Protein AF-F9PA24-F1 (afdb_monomer_lite)

Secondary structure (DSSP, 8-state):
-HHHHHHHHHHHHHHHHHHHTTT-------SS-HHHHHHHHHHHHHH--

Structure (mmCIF, N/CA/C/O backbone):
data_AF-F9PA24-F1
#
_entry.id   AF-F9PA24-F1
#
loop_
_atom_site.group_PDB
_atom_site.id
_atom_site.type_symbol
_atom_site.label_atom_id
_atom_site.label_alt_id
_atom_site.label_comp_id
_atom_site.label_asym_id
_atom_site.label_entity_id
_atom_site.label_seq_id
_atom_site.pdbx_PDB_ins_code
_atom_site.Cartn_x
_atom_site.Cartn_y
_atom_site.Cartn_z
_atom_site.occupancy
_atom_site.B_iso_or_equiv
_atom_site.auth_seq_id
_atom_site.auth_comp_id
_atom_site.auth_asym_id
_atom_site.auth_atom_id
_atom_site.pdbx_PDB_model_num
ATOM 1 N N . MET A 1 1 ? 15.191 7.800 -14.422 1.00 61.28 1 MET A N 1
ATOM 2 C CA . MET A 1 1 ? 13.965 7.408 -13.687 1.00 61.28 1 MET A CA 1
ATOM 3 C C . MET A 1 1 ? 13.588 5.944 -13.905 1.00 61.28 1 MET A C 1
ATOM 5 O O . MET A 1 1 ? 13.437 5.249 -12.912 1.00 61.28 1 MET A O 1
ATOM 9 N N . LYS A 1 2 ? 13.532 5.453 -15.156 1.00 78.00 2 LYS A N 1
ATOM 10 C CA . LYS A 1 2 ? 13.150 4.068 -15.508 1.00 78.00 2 LYS A CA 1
ATOM 11 C C . LYS A 1 2 ? 13.858 2.982 -14.674 1.00 78.00 2 LYS A C 1
ATOM 13 O O . LYS A 1 2 ? 13.205 2.241 -13.959 1.00 78.00 2 LYS A O 1
ATOM 18 N N . ARG A 1 3 ? 15.195 3.035 -14.589 1.00 89.62 3 ARG A N 1
ATOM 19 C CA . ARG A 1 3 ? 15.993 2.062 -13.816 1.00 89.62 3 ARG A CA 1
ATOM 20 C C . ARG A 1 3 ? 15.676 2.006 -12.313 1.00 89.62 3 ARG A C 1
ATOM 22 O O . ARG A 1 3 ? 15.820 0.947 -11.727 1.00 89.62 3 ARG A O 1
ATOM 29 N N . ARG A 1 4 ? 15.254 3.110 -11.674 1.00 93.19 4 ARG A N 1
ATOM 30 C CA . ARG A 1 4 ? 14.879 3.092 -10.243 1.00 93.19 4 ARG A CA 1
ATOM 31 C C . ARG A 1 4 ? 13.547 2.375 -10.031 1.00 93.19 4 ARG A C 1
ATOM 33 O O . ARG A 1 4 ? 13.44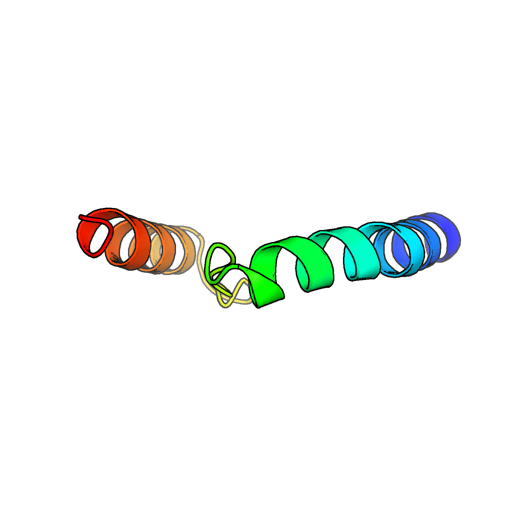0 1.575 -9.113 1.00 93.19 4 ARG A O 1
ATOM 40 N N . LEU A 1 5 ? 12.560 2.658 -10.881 1.00 92.06 5 LEU A N 1
ATOM 41 C CA . LEU A 1 5 ? 11.250 2.007 -10.830 1.00 92.06 5 LEU A CA 1
ATOM 42 C C . LEU A 1 5 ? 11.370 0.512 -11.140 1.00 92.06 5 LEU A C 1
ATOM 44 O O . LEU A 1 5 ? 10.889 -0.296 -10.356 1.00 92.06 5 LEU A O 1
ATOM 48 N N . ASP A 1 6 ? 12.094 0.151 -12.202 1.00 93.44 6 ASP A N 1
ATOM 49 C CA . ASP A 1 6 ? 12.293 -1.248 -12.597 1.00 93.44 6 ASP A CA 1
ATOM 50 C C . ASP A 1 6 ? 12.963 -2.066 -11.479 1.00 93.44 6 ASP A C 1
ATOM 52 O O . ASP A 1 6 ? 12.529 -3.173 -11.166 1.00 93.44 6 ASP A O 1
ATOM 56 N N . VAL A 1 7 ? 13.999 -1.504 -10.839 1.00 94.25 7 VAL A N 1
ATOM 57 C CA . VAL A 1 7 ? 14.703 -2.158 -9.723 1.00 94.25 7 VAL A CA 1
ATOM 58 C C . VAL A 1 7 ? 13.794 -2.304 -8.503 1.00 94.25 7 VAL A C 1
ATOM 60 O O . VAL A 1 7 ? 13.757 -3.381 -7.914 1.00 94.25 7 VAL A O 1
ATOM 63 N N . ASN A 1 8 ? 13.030 -1.266 -8.147 1.00 92.56 8 ASN A N 1
ATOM 64 C CA . ASN A 1 8 ? 12.096 -1.333 -7.021 1.00 92.56 8 ASN A CA 1
ATOM 65 C C . ASN A 1 8 ? 10.991 -2.372 -7.247 1.00 92.56 8 ASN A C 1
ATOM 67 O O . ASN A 1 8 ? 10.642 -3.084 -6.313 1.00 92.56 8 ASN A O 1
ATOM 71 N N . ILE A 1 9 ? 10.468 -2.495 -8.472 1.00 92.19 9 ILE A N 1
ATOM 72 C CA . ILE A 1 9 ? 9.471 -3.520 -8.810 1.00 92.19 9 ILE A CA 1
ATOM 73 C C . ILE A 1 9 ? 10.098 -4.914 -8.694 1.00 92.19 9 ILE A C 1
ATOM 75 O O . ILE A 1 9 ? 9.566 -5.768 -7.990 1.00 92.19 9 ILE A O 1
ATOM 79 N N . ALA A 1 10 ? 11.257 -5.136 -9.321 1.00 94.06 10 ALA A N 1
ATOM 80 C CA . ALA A 1 10 ? 11.913 -6.444 -9.332 1.00 94.06 10 ALA A CA 1
ATOM 81 C C . ALA A 1 10 ? 12.323 -6.929 -7.930 1.00 94.06 10 ALA A C 1
ATOM 83 O O . ALA A 1 10 ? 12.221 -8.117 -7.638 1.00 94.06 10 ALA A O 1
ATOM 84 N N . GLN A 1 11 ? 12.793 -6.025 -7.066 1.00 93.94 11 GLN A N 1
ATOM 85 C CA . GLN A 1 11 ? 13.234 -6.367 -5.710 1.00 93.94 11 GLN A CA 1
ATOM 86 C C . GLN A 1 11 ? 12.101 -6.332 -4.679 1.00 93.94 11 GLN A C 1
ATOM 88 O O . GLN A 1 11 ? 12.150 -7.073 -3.701 1.00 93.94 11 GLN A O 1
ATOM 93 N N . GLY A 1 12 ? 11.083 -5.494 -4.886 1.00 94.56 12 GLY A N 1
ATOM 94 C CA . GLY A 1 12 ? 9.940 -5.370 -3.984 1.00 94.56 12 GLY A CA 1
ATOM 95 C C . GLY A 1 12 ? 8.926 -6.499 -4.140 1.00 94.56 12 GLY A C 1
ATOM 96 O O . GLY A 1 12 ? 8.386 -6.964 -3.138 1.00 94.56 12 GLY A O 1
ATOM 97 N N . GLN A 1 13 ? 8.701 -6.985 -5.368 1.00 94.31 13 GLN A N 1
ATOM 98 C CA . GLN A 1 13 ? 7.695 -8.018 -5.632 1.00 94.31 13 GLN A CA 1
ATOM 99 C C . GLN A 1 13 ? 7.903 -9.300 -4.801 1.00 94.31 13 GLN A C 1
ATOM 101 O O . GLN A 1 13 ? 6.943 -9.727 -4.164 1.00 94.31 13 GLN A O 1
ATOM 106 N N . PRO A 1 14 ? 9.124 -9.867 -4.674 1.00 97.25 14 PRO A N 1
ATOM 107 C CA . PRO A 1 14 ? 9.346 -11.047 -3.835 1.00 97.25 14 PRO A CA 1
ATOM 108 C C . PRO A 1 14 ? 9.025 -10.826 -2.349 1.00 97.25 14 PRO A C 1
ATOM 110 O O . PRO A 1 14 ? 8.566 -11.744 -1.672 1.00 97.25 14 PRO A O 1
ATOM 113 N N . ILE A 1 15 ? 9.251 -9.612 -1.833 1.00 96.88 15 ILE A N 1
ATOM 114 C CA . ILE A 1 15 ? 8.950 -9.249 -0.439 1.00 96.88 15 ILE A CA 1
ATOM 115 C C . ILE A 1 15 ? 7.433 -9.191 -0.240 1.00 96.88 15 ILE A C 1
ATOM 117 O O . ILE A 1 15 ? 6.909 -9.747 0.725 1.00 96.88 15 ILE A O 1
ATOM 121 N N . ILE A 1 16 ? 6.726 -8.556 -1.179 1.00 96.38 16 ILE A N 1
ATOM 122 C CA . ILE A 1 16 ? 5.262 -8.485 -1.181 1.00 96.38 16 ILE A CA 1
ATOM 123 C C . ILE A 1 16 ? 4.671 -9.895 -1.245 1.00 96.38 16 ILE A C 1
ATOM 125 O O . ILE A 1 16 ? 3.816 -10.230 -0.429 1.00 96.38 16 ILE A O 1
ATOM 129 N N . ASP A 1 17 ? 5.149 -10.742 -2.158 1.00 97.06 17 ASP A N 1
ATOM 130 C CA . ASP A 1 17 ? 4.646 -12.107 -2.327 1.00 97.06 17 ASP A CA 1
ATOM 131 C C . ASP A 1 17 ? 4.852 -12.951 -1.060 1.00 97.06 17 ASP A C 1
ATOM 133 O O . ASP A 1 17 ? 3.947 -13.679 -0.645 1.00 97.06 17 ASP A O 1
ATOM 137 N N . HIS A 1 18 ? 6.001 -12.802 -0.391 1.00 97.69 18 HIS A N 1
ATOM 138 C CA . HIS A 1 18 ? 6.304 -13.497 0.861 1.00 97.69 18 HIS A CA 1
ATOM 139 C C . HIS A 1 18 ? 5.313 -13.169 1.990 1.00 97.69 18 HIS A C 1
ATOM 141 O O . HIS A 1 18 ? 4.848 -14.077 2.683 1.00 97.69 18 HIS A O 1
ATOM 147 N N . TYR A 1 19 ? 4.972 -11.892 2.185 1.00 97.19 19 TYR A N 1
ATOM 148 C CA . TYR A 1 19 ? 4.023 -11.483 3.227 1.00 97.19 19 TYR A CA 1
ATOM 149 C C . TYR A 1 19 ? 2.563 -11.668 2.804 1.00 97.19 19 TYR A C 1
ATOM 151 O O . TYR A 1 19 ? 1.704 -11.939 3.645 1.00 97.19 19 TYR A O 1
ATOM 159 N N . ARG A 1 20 ? 2.269 -11.602 1.501 1.00 96.19 20 ARG A N 1
ATOM 160 C CA . ARG A 1 20 ? 0.943 -11.922 0.963 1.00 96.19 20 ARG A CA 1
ATOM 161 C C . ARG A 1 20 ? 0.604 -13.393 1.188 1.00 96.19 20 ARG A C 1
ATOM 163 O O . ARG A 1 20 ? -0.516 -13.691 1.588 1.00 96.19 20 ARG A O 1
ATOM 170 N N . ALA A 1 21 ? 1.574 -14.297 1.038 1.00 96.62 21 ALA A N 1
ATOM 171 C CA . ALA A 1 21 ? 1.405 -15.716 1.363 1.00 96.62 21 ALA A CA 1
ATOM 172 C C . ALA A 1 21 ? 1.080 -15.972 2.850 1.00 96.62 21 ALA A C 1
ATOM 174 O O . ALA A 1 21 ? 0.498 -17.001 3.181 1.00 96.62 21 ALA A O 1
ATOM 175 N N . GLN A 1 22 ? 1.421 -15.035 3.740 1.00 96.50 22 GLN A N 1
ATOM 176 C CA . GLN A 1 22 ? 1.103 -15.088 5.173 1.00 96.50 22 GLN A CA 1
ATOM 177 C C . GLN A 1 22 ? -0.214 -14.376 5.522 1.00 96.50 22 GLN A C 1
ATOM 179 O O . GLN A 1 22 ? -0.591 -14.333 6.689 1.00 96.50 22 GLN A O 1
ATOM 184 N N . GLY A 1 23 ? -0.909 -13.798 4.535 1.00 93.81 23 GLY A N 1
ATOM 185 C CA . GLY A 1 23 ? -2.127 -13.016 4.752 1.00 93.81 23 GLY A CA 1
ATOM 186 C C . GLY A 1 23 ? -1.893 -11.649 5.404 1.00 93.81 23 GLY A C 1
ATOM 187 O O . GLY A 1 23 ? -2.837 -11.071 5.928 1.00 93.81 23 GLY A O 1
ATOM 188 N N . LEU A 1 24 ? -0.656 -11.137 5.385 1.00 94.38 24 LEU A N 1
ATOM 189 C CA . LEU A 1 24 ? -0.270 -9.884 6.053 1.00 94.38 24 LEU A CA 1
ATOM 190 C C . LEU A 1 24 ? -0.290 -8.657 5.127 1.00 94.38 24 LEU A C 1
ATOM 192 O O . LEU A 1 24 ? -0.158 -7.527 5.590 1.00 94.38 24 LEU A O 1
ATOM 196 N N . VAL A 1 25 ? -0.406 -8.864 3.813 1.00 95.88 25 VAL A N 1
ATOM 197 C CA . VAL A 1 25 ? -0.437 -7.776 2.825 1.00 95.88 25 VAL A CA 1
ATOM 198 C C . VAL A 1 25 ? -1.876 -7.415 2.494 1.00 95.88 25 VAL A C 1
ATOM 200 O O . VAL A 1 25 ? -2.654 -8.272 2.078 1.00 95.88 25 VAL A O 1
ATOM 203 N N . HIS A 1 26 ? -2.183 -6.124 2.595 1.00 96.19 26 HIS A N 1
ATOM 204 C CA . HIS A 1 26 ? -3.437 -5.532 2.146 1.00 96.19 26 HIS A CA 1
ATOM 205 C C . HIS A 1 26 ? -3.150 -4.526 1.028 1.00 96.19 26 HIS A C 1
ATOM 207 O O . HIS A 1 26 ? -2.403 -3.568 1.229 1.00 96.19 26 HIS A O 1
ATOM 213 N N . ASP A 1 27 ? -3.723 -4.755 -0.153 1.00 96.31 27 ASP A N 1
ATOM 214 C CA . ASP A 1 27 ? -3.551 -3.873 -1.308 1.00 96.31 27 ASP A CA 1
ATOM 215 C C . ASP A 1 27 ? -4.458 -2.635 -1.178 1.00 96.31 27 ASP A C 1
ATOM 217 O O . ASP A 1 27 ? -5.667 -2.759 -0.981 1.00 96.31 27 ASP A O 1
ATOM 221 N N . ILE A 1 28 ? -3.875 -1.438 -1.305 1.00 97.06 28 ILE A N 1
ATOM 222 C CA . ILE A 1 28 ? -4.580 -0.148 -1.242 1.00 97.06 28 ILE A CA 1
ATOM 223 C C . ILE A 1 28 ? -4.542 0.514 -2.619 1.00 97.06 28 ILE A C 1
ATOM 225 O O . ILE A 1 28 ? -3.483 0.613 -3.244 1.00 97.06 28 ILE A O 1
ATOM 229 N N . GLN A 1 29 ? -5.688 1.004 -3.095 1.00 96.88 29 GLN A N 1
ATOM 230 C CA . GLN A 1 29 ? -5.759 1.750 -4.349 1.00 96.88 29 GLN A CA 1
ATOM 231 C C . GLN A 1 29 ? -5.153 3.149 -4.159 1.00 96.88 29 GLN A C 1
ATOM 233 O O . GLN A 1 29 ? -5.758 4.020 -3.542 1.00 96.88 29 GLN A O 1
ATOM 238 N N . GLY A 1 30 ? -3.955 3.370 -4.703 1.00 95.44 30 GLY A N 1
ATOM 239 C CA . GLY A 1 30 ? -3.215 4.625 -4.532 1.00 95.44 30 GLY A CA 1
ATOM 240 C C . GLY A 1 30 ? -3.573 5.740 -5.520 1.00 95.44 30 GLY A C 1
ATOM 241 O O . GLY A 1 30 ? -3.198 6.885 -5.294 1.00 95.44 30 GLY A O 1
ATOM 242 N N . ASN A 1 31 ? -4.275 5.438 -6.619 1.00 97.50 31 ASN A N 1
ATOM 243 C CA . ASN A 1 31 ? -4.655 6.439 -7.624 1.00 97.50 31 ASN A CA 1
ATOM 244 C C . ASN A 1 31 ? -5.970 7.150 -7.249 1.00 97.50 31 ASN A C 1
ATOM 246 O O . ASN A 1 31 ? -6.978 6.999 -7.940 1.00 97.50 31 ASN A O 1
ATOM 250 N N . GLN A 1 32 ? -5.968 7.849 -6.113 1.00 96.88 32 GLN A N 1
ATOM 251 C CA . GLN A 1 32 ? -7.115 8.562 -5.538 1.00 96.88 32 GLN A CA 1
ATOM 252 C C . GLN A 1 32 ? -6.642 9.828 -4.804 1.00 96.88 32 GLN A C 1
ATOM 254 O O . GLN A 1 32 ? -5.441 10.033 -4.620 1.00 96.88 32 GLN A O 1
ATOM 259 N N . GLU A 1 33 ? -7.586 10.651 -4.341 1.00 98.19 33 GLU A N 1
ATOM 260 C CA . GLU A 1 33 ? -7.296 11.760 -3.424 1.00 98.19 33 GLU A CA 1
ATOM 261 C C . GLU A 1 33 ? -6.686 11.257 -2.108 1.00 98.19 33 GLU A C 1
ATOM 263 O O . GLU A 1 33 ? -7.021 10.171 -1.630 1.00 98.19 33 GLU A O 1
ATOM 268 N N . ILE A 1 34 ? -5.818 12.067 -1.496 1.00 97.81 34 ILE A N 1
ATOM 269 C CA . ILE A 1 34 ? -5.055 11.689 -0.292 1.00 97.81 34 ILE A CA 1
ATOM 270 C C . ILE A 1 34 ? -5.980 11.223 0.841 1.00 97.81 34 ILE A C 1
ATOM 272 O O . ILE A 1 34 ? -5.731 10.178 1.443 1.00 97.81 34 ILE A O 1
ATOM 276 N N . ASP A 1 35 ? -7.073 11.949 1.085 1.00 98.38 35 ASP A N 1
ATOM 277 C CA . ASP A 1 35 ? -8.035 11.612 2.139 1.00 98.38 35 ASP A CA 1
ATOM 278 C C . ASP A 1 35 ? -8.757 10.284 1.860 1.00 98.38 35 ASP A C 1
ATOM 280 O O . ASP A 1 35 ? -9.042 9.521 2.783 1.00 98.38 35 ASP A O 1
ATOM 284 N N . ALA A 1 36 ? -9.002 9.962 0.584 1.00 97.88 36 ALA A N 1
ATOM 285 C CA . ALA A 1 36 ? -9.599 8.689 0.188 1.00 97.88 36 ALA A CA 1
ATOM 286 C C . ALA A 1 36 ? -8.623 7.521 0.401 1.00 97.88 36 ALA A C 1
ATOM 288 O O . ALA A 1 36 ? -9.008 6.494 0.961 1.00 97.88 36 ALA A O 1
ATOM 289 N N . VAL A 1 37 ? -7.345 7.699 0.037 1.00 98.12 37 VAL A N 1
ATOM 290 C CA . VAL A 1 37 ? -6.288 6.705 0.299 1.00 98.12 37 VAL A CA 1
ATOM 291 C C . VAL A 1 37 ? -6.148 6.451 1.800 1.00 98.12 37 VAL A C 1
ATOM 293 O O . VAL A 1 37 ? -6.061 5.300 2.227 1.00 98.12 37 VAL A O 1
ATOM 296 N N . PHE A 1 38 ? -6.153 7.510 2.614 1.00 98.12 38 PHE A N 1
ATOM 297 C CA . PHE A 1 38 ? -6.060 7.383 4.066 1.00 98.12 38 PHE A CA 1
ATOM 298 C C . PHE A 1 38 ? -7.261 6.637 4.660 1.00 98.12 38 PHE A C 1
ATOM 300 O O . PHE A 1 38 ? -7.070 5.731 5.470 1.00 98.12 38 PHE A O 1
ATOM 307 N N . ALA A 1 39 ? -8.482 6.948 4.216 1.00 97.88 39 ALA A N 1
ATOM 308 C CA . ALA A 1 39 ? -9.685 6.252 4.668 1.00 97.88 39 ALA A CA 1
ATOM 309 C C . ALA A 1 39 ? -9.653 4.747 4.338 1.00 97.88 39 ALA A C 1
ATOM 311 O O . ALA A 1 39 ? -10.129 3.927 5.124 1.00 97.88 39 ALA A O 1
ATOM 312 N N . ASP A 1 40 ? -9.084 4.355 3.196 1.00 97.69 40 ASP A N 1
ATOM 313 C CA . ASP A 1 40 ? -8.918 2.940 2.848 1.00 97.69 40 ASP A CA 1
ATOM 314 C C . ASP A 1 40 ? -7.877 2.240 3.738 1.00 97.69 40 ASP A C 1
ATOM 316 O O . ASP A 1 40 ? -8.105 1.105 4.166 1.00 97.69 40 ASP A O 1
ATOM 320 N N . ILE A 1 41 ? -6.784 2.926 4.094 1.00 97.25 41 ILE A N 1
ATOM 321 C CA . ILE A 1 41 ? -5.803 2.428 5.074 1.00 97.25 41 ILE A CA 1
ATOM 322 C C . ILE A 1 41 ? -6.462 2.251 6.450 1.00 97.25 41 ILE A C 1
ATOM 324 O O . ILE A 1 41 ? -6.307 1.201 7.074 1.00 97.25 41 ILE A O 1
ATOM 328 N N . GLU A 1 42 ? -7.226 3.242 6.915 1.00 97.44 42 GLU A N 1
ATOM 329 C CA . GLU A 1 42 ? -7.915 3.201 8.210 1.00 97.44 42 GLU A CA 1
ATOM 330 C C . GLU A 1 42 ? -8.872 2.005 8.305 1.00 97.44 42 GLU A C 1
ATOM 332 O O . GLU A 1 42 ? -8.832 1.259 9.285 1.00 97.44 42 GLU A O 1
ATOM 337 N N . LYS A 1 43 ? -9.669 1.750 7.258 1.00 96.56 43 LYS A N 1
ATOM 338 C CA . LYS A 1 43 ? -10.565 0.582 7.195 1.00 96.56 43 LYS A CA 1
ATOM 339 C C . LYS A 1 43 ? -9.813 -0.737 7.338 1.00 96.56 43 LYS A C 1
ATOM 341 O O . LYS A 1 43 ? -10.316 -1.647 7.994 1.00 96.56 43 LYS A O 1
ATOM 346 N N . VAL A 1 44 ? -8.645 -0.879 6.710 1.00 95.69 44 VAL A N 1
ATOM 347 C CA . VAL A 1 44 ? -7.830 -2.095 6.854 1.00 95.69 44 VAL A CA 1
ATOM 348 C C . VAL A 1 44 ? -7.377 -2.249 8.302 1.00 95.69 44 VAL A C 1
ATOM 350 O O . VAL A 1 44 ? -7.590 -3.305 8.891 1.00 95.69 44 VAL A O 1
ATOM 353 N N . LEU A 1 45 ? -6.826 -1.187 8.895 1.00 95.31 45 LEU A N 1
ATOM 354 C CA . LEU A 1 45 ? -6.313 -1.218 10.265 1.00 95.31 45 LEU A CA 1
ATOM 355 C C . LEU A 1 45 ? -7.406 -1.487 11.307 1.00 95.31 45 LEU A C 1
ATOM 357 O O . LEU A 1 45 ? -7.169 -2.242 12.242 1.00 95.31 45 LEU A O 1
ATOM 361 N N . MET A 1 46 ? -8.611 -0.938 11.134 1.00 95.25 46 MET A N 1
ATOM 362 C CA . MET A 1 46 ? -9.750 -1.196 12.028 1.00 95.25 46 MET A CA 1
ATOM 363 C C . MET A 1 46 ? -10.270 -2.639 11.958 1.00 95.25 46 MET A C 1
ATOM 365 O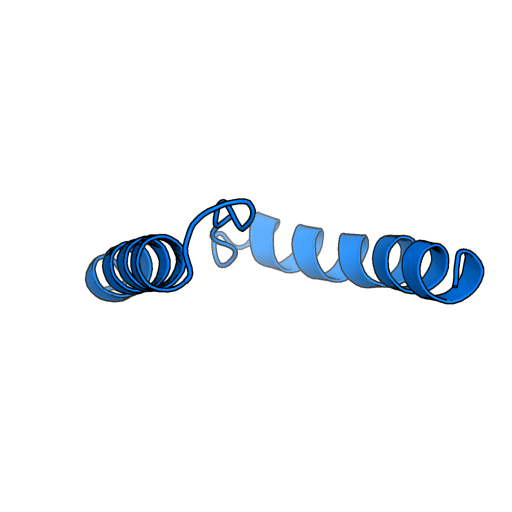 O . MET A 1 46 ? -10.909 -3.108 12.898 1.00 95.25 46 MET A O 1
ATOM 369 N N . ASN A 1 47 ? -10.022 -3.340 10.849 1.00 91.88 47 ASN A N 1
ATOM 370 C CA . ASN A 1 47 ? -10.436 -4.729 10.657 1.00 91.88 47 ASN A CA 1
ATOM 371 C C . ASN A 1 47 ? -9.366 -5.746 11.088 1.00 91.88 47 ASN A C 1
ATOM 373 O O . ASN A 1 47 ? -9.658 -6.945 11.140 1.00 91.88 47 ASN A O 1
ATOM 377 N N . LEU A 1 48 ? -8.151 -5.291 11.409 1.00 89.75 48 LEU A N 1
ATOM 378 C CA . LEU A 1 48 ? -7.124 -6.115 12.041 1.00 89.75 48 LEU A CA 1
ATOM 379 C C . LEU A 1 48 ? -7.480 -6.288 13.524 1.00 89.75 48 LEU A C 1
ATOM 381 O O . LEU A 1 48 ? -7.625 -5.311 14.256 1.00 89.75 48 LEU A O 1
ATOM 385 N N . LYS A 1 49 ? -7.680 -7.540 13.939 1.00 71.25 49 LYS A N 1
ATOM 386 C CA . LYS A 1 49 ? -7.991 -7.918 15.323 1.00 71.25 49 LYS A CA 1
ATOM 387 C C . LYS A 1 49 ? -6.734 -8.197 16.128 1.00 71.25 49 LYS A C 1
ATOM 389 O O . LYS A 1 49 ? -5.788 -8.766 15.539 1.00 71.25 49 LYS A O 1
#

pLDDT: mean 94.08, std 6.69, range [61.28, 98.38]

Radius of gyration: 13.53 Å; chains: 1; bounding box: 27×28×31 Å

Organism: NCBI:txid1035184

InterPro domains:
  IPR027417 P-loop containing nucleoside triphosphate hydrolase [G3DSA:3.40.50.300] (1-49)

Foldseek 3Di:
DVVVVVVCCVVVVVVQVVVVVVVNDDDFDPPDDPVNSVVRVVVVVVPPD

Sequence (49 aa):
MKRRLDVNIAQGQPIIDHYRAQGLVHDIQGNQEIDAVFADIEKVLMNLK

=== Feature glossary ===
Key to the feature types in this record:

Secondary structure (8-state, DSSP). Secondary structure is the local, repeating backbone conformation. DSSP classifies it into eight states by reading the hydrogen-bond network: three helix types (H, G, I), two β types (E, B), two non-regular types (T, S), and unstructured coil (-).

Backbone torsions (φ/ψ). Backbone dihedral angles. Every residue except chain termini has a φ (preceding-C → N → Cα → C) and a ψ (N → Cα → C → next-N). They are reported in degrees following the IUPAC sign convention. Secondary structure is essentially a statement about which (φ, ψ) basin each residue occupies.

Predicted aligned error. Predicted Aligned Error (PAE) is an AlphaFold confidence matrix: entry (i, j) is the expected error in the position of residue j, in ångströms, when the prediction is su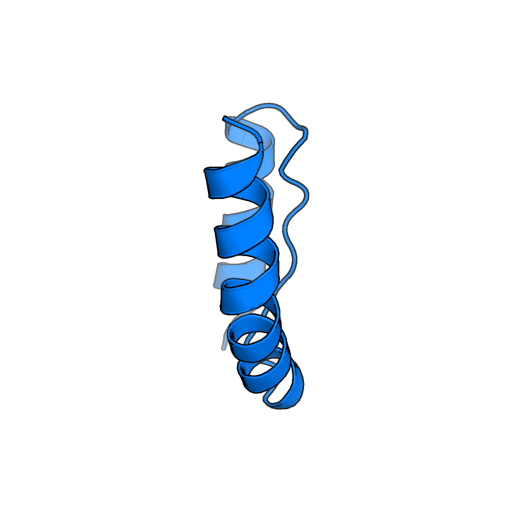perimposed on the true structure at residue i. Low PAE within a block of residues means that block is internally rigid and well-predicted; high PAE between two blocks means their relative placement is uncertain even if each block individually is confident.

B-factor. B-factor (Debye–Waller factor) reflects atomic displacement in the crystal lattice. It is an experimental observable (units Å²), not a prediction; low values mean the atom is pinned down, high values mean it moves or is heterogeneous across the crystal.

Secondary structure (3-state, P-SEA). Three-state secondary structure (P-SEA) collapses the eight DSSP classes into helix (a), strand (b), and coil (c). P-SEA assigns these from Cα geometry alone — distances and angles — without requiring backbone oxygens, so it works on any Cα trace.

Sequence. Primary structure: the covalent order of the twenty standard amino acids along the backbone. Two proteins with the same sequence will (almost always) fold to the same structure; two with 30% identity often share a fold but not the details.

pLDDT. pLDDT is the predicted lDDT-Cα score: AlphaFold's confidence that the local environment of each residue (all inter-atomic distances within 15 Å) is correctly placed. It is a per-residue number between 0 and 100, with higher mean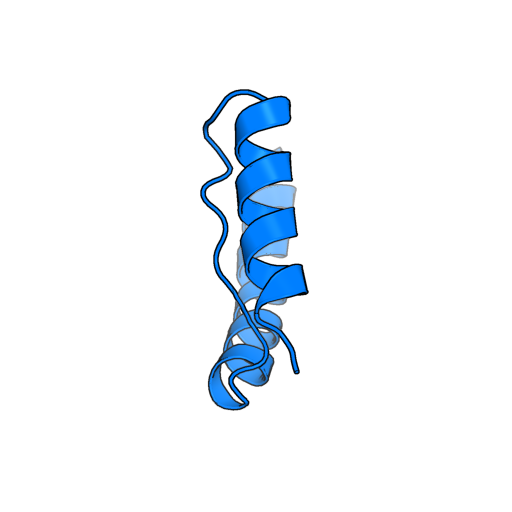ing more reliable.

InterPro / GO / CATH / organism. Functional annotations link the protein to curated databases. InterPro entries identify conserved domains and families by matching the sequence against member-database signatures (Pfam, PROSITE, CDD, …). Gene Ontology (GO) terms describe molecular function, biological process, and cellular component in a controlled vocabulary. CATH places the structure in a hierarchical fold classification (Class/Architecture/Topology/Homologous-superfamily). The organism is the source species.

Contact-map, Ramachandran, and PAE plots. Three diagnostic plots accompany the record. The Cα contact map visualizes the tertiary structure as a 2D adjacency matrix (8 Å cutoff, sequence-local contacts suppressed). The Ramachandran plot shows the distribution of backbone (φ, ψ) torsions, with points in the α and β basins reflecting secondary structure content. The PAE plot shows AlphaFold's inter-residue confidence as a color matrix.

mmCIF coordinates. The mmCIF table is the protein's shape written out atom by atom. For each backbone N, Cα, C, and carbonyl O, it records an (x, y, z) coordinate triple in Å plus the residue type, chain letter, and residue number.

Radius of gyration, Cα contacts, bounding box. Three whole-structure scalars: the radius of gyration (RMS distance of Cα from centroid, in Å), the count of Cα–Cα contacts (pairs closer than 8 Å and separated by more than four residues in sequence — i.e. tertiary, not local, contacts), and the bounding-box dimensions. Together they distinguis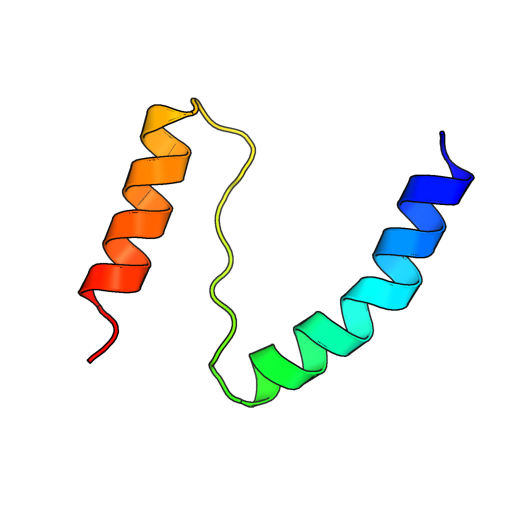h compact globular folds from extended fibres or disordered chains.

Foldseek 3Di. The Foldseek 3Di string encodes local tertiary geometry as a 20-letter alphabet — one character per residue — derived from the relative positions of nearby Cα atoms. Unlike the amino-acid sequence, 3Di is a direct function of the 3D structure, so two proteins with the same fold have similar 3Di strings even at low sequence identity.

Rendered structure images. Six rendered views show the 3D structure from the faces of a cube — i.e. along ±x, ±y, ±z. Rendering representation is drawn randomly per protein from cartoon (secondary-structure ribbons), sticks (backbone bonds), or molecular surface; coloring is either N→C rainbow (blue at the N-terminus through red at the C-terminus) or one color per chain.

Nearest PDB structures. The Foldseek neighbor list gives the closest experimentally determined structures in the PDB, ranked by structural alignment. TM-score near 1 means near-identical fold; near 0.3 means on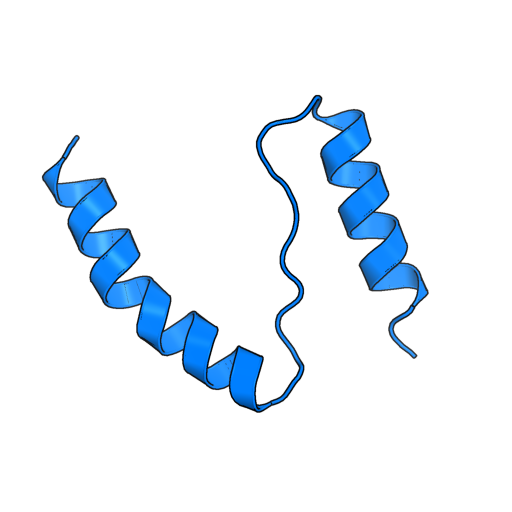ly rough topology match. This is how one finds what a novel AlphaFold prediction most resembles in the solved-structure universe.

Solvent-accessible surface area. SASA measures how much of the protein is reachable by solvent. It is computed by rolling a water-sized probe over the atomic surface and summing the exposed area (Å²). Per-residue SASA distinguishes core (buried, low SASA) from surface (exposed, high SASA) residues; total SASA is a whole-molecule size measure.